Protein AF-A0A922W1B9-F1 (afdb_monomer_lite)

Foldseek 3Di:
DVVVVLVVCQVPLLPPDDFAWAWDDDDPPDDDTAGEGEDPDDPCCVRCVPPPRYHYDYDDDPVVSVVRLLGGQETETCDPVCLQPSVLSQHAYEHQAQDDPCVVSVVLRSYHDQHSRSVSVVVVVVVCNVPRGPPPSDRPNDDPCVVVVVVVVVVVVVVVVD

Sequence (162 aa):
MVLEALLDRRALLAQTVDGIVDVAPVETDGRRQDVVVIKRKGQVHELLGGSSRVHLIEPVDYESFVYLMDRCQVILTDSGGVQEEAPSLGKTVLVMRDVTERPEAVEAGVSYLVGTNPNRIVSGVLDALIRPPRSGADNPYGDGQASRRIVQGLLDAADHLR

pLDDT: mean 73.84, std 20.53, range [25.59, 98.0]

Radius of gyration: 18.41 Å; chains: 1; bounding box: 51×30×61 Å

Structure (mmCIF, N/CA/C/O backbone):
data_AF-A0A922W1B9-F1
#
_entry.id   AF-A0A922W1B9-F1
#
loop_
_atom_site.group_PDB
_atom_site.id
_atom_site.type_symbol
_atom_site.label_atom_id
_atom_site.label_alt_id
_atom_site.label_comp_id
_atom_site.label_asym_id
_atom_site.label_entity_id
_atom_site.label_seq_id
_atom_site.pdbx_PDB_ins_code
_atom_site.Cartn_x
_atom_site.Cartn_y
_atom_site.Cartn_z
_atom_site.occupancy
_atom_site.B_iso_or_equiv
_atom_site.auth_seq_id
_atom_site.auth_comp_id
_atom_site.auth_asym_id
_atom_site.auth_atom_id
_atom_site.pdbx_PDB_model_num
ATOM 1 N N . MET A 1 1 ? -20.010 1.073 19.403 1.00 33.47 1 MET A N 1
ATOM 2 C CA . MET A 1 1 ? -19.614 -0.348 19.537 1.00 33.47 1 MET A CA 1
ATOM 3 C C . MET A 1 1 ? -18.382 -0.765 18.725 1.00 33.47 1 MET A C 1
ATOM 5 O O . MET A 1 1 ? -17.423 -1.175 19.352 1.00 33.47 1 MET A O 1
ATOM 9 N N . VAL A 1 2 ? -18.332 -0.668 17.384 1.00 32.53 2 VAL A N 1
ATOM 10 C CA . VAL A 1 2 ? -17.106 -1.034 16.609 1.00 32.53 2 VAL A CA 1
ATOM 11 C C . VAL A 1 2 ? -16.009 0.021 16.742 1.00 32.53 2 VAL A C 1
ATOM 13 O O . VAL A 1 2 ? -14.844 -0.306 16.933 1.00 32.53 2 VAL A O 1
ATOM 16 N N . LEU A 1 3 ? -16.419 1.291 16.698 1.00 29.77 3 LEU A N 1
ATOM 17 C CA . LEU A 1 3 ? -15.530 2.434 16.858 1.00 29.77 3 LEU A CA 1
ATOM 18 C C . LEU A 1 3 ? -14.886 2.423 18.253 1.00 29.77 3 LEU A C 1
ATOM 20 O O . LEU A 1 3 ? -13.676 2.494 18.350 1.00 29.77 3 LEU A O 1
ATOM 24 N N . GLU A 1 4 ? -15.655 2.209 19.323 1.00 30.52 4 GLU A N 1
ATOM 25 C CA . GLU A 1 4 ? -15.138 2.179 20.706 1.00 30.52 4 GLU A CA 1
ATOM 26 C C . GLU A 1 4 ? -14.075 1.107 20.957 1.00 30.52 4 GLU A C 1
ATOM 28 O O . GLU A 1 4 ? -13.079 1.401 21.606 1.00 30.52 4 GLU A O 1
ATOM 33 N N . ALA A 1 5 ? -14.204 -0.083 20.363 1.00 34.81 5 ALA A N 1
ATOM 34 C CA . ALA A 1 5 ? -13.187 -1.131 20.483 1.00 34.81 5 ALA A CA 1
ATOM 35 C C . ALA A 1 5 ? -11.863 -0.784 19.764 1.00 34.81 5 ALA A C 1
ATOM 37 O O . ALA A 1 5 ? -10.796 -1.244 20.171 1.00 34.81 5 ALA A O 1
ATOM 38 N N . LEU A 1 6 ? -11.920 0.036 18.706 1.00 31.86 6 LEU A N 1
ATOM 39 C CA . LEU A 1 6 ? -10.742 0.600 18.030 1.00 31.86 6 LEU A CA 1
ATOM 40 C C . LEU A 1 6 ? -10.177 1.811 18.790 1.00 31.86 6 LEU A C 1
ATOM 42 O O . LEU A 1 6 ? -8.966 2.033 18.791 1.00 31.86 6 LEU A O 1
ATOM 46 N N . LEU A 1 7 ? -11.043 2.573 19.466 1.00 35.62 7 LEU A N 1
ATOM 47 C CA . LEU A 1 7 ? -10.664 3.713 20.300 1.00 35.62 7 LEU A CA 1
ATOM 48 C C . LEU A 1 7 ? -9.914 3.260 21.569 1.00 35.62 7 LEU A C 1
ATOM 50 O O . LEU A 1 7 ? -8.960 3.925 21.963 1.00 35.62 7 LEU A O 1
ATOM 54 N N . ASP A 1 8 ? -10.270 2.114 22.156 1.00 40.81 8 ASP A N 1
ATOM 55 C CA . ASP A 1 8 ? -9.647 1.585 23.386 1.00 40.81 8 ASP A CA 1
ATOM 56 C C . ASP A 1 8 ? -8.200 1.087 23.184 1.00 40.81 8 ASP A C 1
ATOM 58 O O . ASP A 1 8 ? -7.394 1.056 24.110 1.00 40.81 8 ASP A O 1
ATOM 62 N N . ARG A 1 9 ? -7.820 0.751 21.944 1.00 41.91 9 ARG A N 1
ATOM 63 C CA . ARG A 1 9 ? -6.465 0.291 21.568 1.00 41.91 9 ARG A CA 1
ATOM 64 C C . ARG A 1 9 ? -5.632 1.373 20.854 1.00 41.91 9 ARG A C 1
ATOM 66 O O . ARG A 1 9 ? -4.587 1.080 20.269 1.00 41.91 9 ARG A O 1
ATOM 73 N N . ARG A 1 10 ? -6.070 2.641 20.941 1.00 38.19 10 ARG A N 1
ATOM 74 C CA . ARG A 1 10 ? -5.515 3.842 20.272 1.00 38.19 10 ARG A CA 1
ATOM 75 C C . ARG A 1 10 ? -4.014 4.062 20.443 1.00 38.19 10 ARG A C 1
ATOM 77 O O . ARG A 1 10 ? -3.359 4.462 19.490 1.00 38.19 10 ARG A O 1
ATOM 84 N N . ALA A 1 11 ? -3.468 3.835 21.635 1.00 35.81 11 ALA A N 1
ATOM 85 C CA . ALA A 1 11 ? -2.051 4.095 21.912 1.00 35.81 11 ALA A CA 1
ATOM 86 C C . ALA A 1 11 ? -1.109 3.059 21.272 1.00 35.81 11 ALA A C 1
ATOM 88 O O . ALA A 1 11 ? 0.096 3.272 21.191 1.00 35.81 11 ALA A O 1
ATOM 89 N N . LEU A 1 12 ? -1.668 1.939 20.819 1.00 40.56 12 LEU A N 1
ATOM 90 C CA . LEU A 1 12 ? -0.944 0.697 20.602 1.00 40.56 12 LEU A CA 1
ATOM 91 C C . LEU A 1 12 ? -0.762 0.396 19.111 1.00 40.56 12 LEU A C 1
ATOM 93 O O . LEU A 1 12 ? 0.336 0.048 18.691 1.00 40.56 12 LEU A O 1
ATOM 97 N N . LEU A 1 13 ? -1.791 0.678 18.298 1.00 38.28 13 LEU A N 1
ATOM 98 C CA . LEU A 1 13 ? -1.714 0.690 16.826 1.00 38.28 13 LEU A CA 1
ATOM 99 C C . LEU A 1 13 ? -0.610 1.623 16.300 1.00 38.28 13 LEU A C 1
ATOM 101 O O . LEU A 1 13 ? 0.019 1.317 15.293 1.00 38.28 13 LEU A O 1
ATOM 105 N N . ALA A 1 14 ? -0.333 2.721 17.010 1.00 37.94 14 ALA A N 1
ATOM 106 C CA . ALA A 1 14 ? 0.734 3.662 16.671 1.00 37.94 14 ALA A CA 1
ATOM 107 C C . ALA A 1 14 ? 2.152 3.118 16.946 1.00 37.94 14 ALA A C 1
ATOM 109 O O . ALA A 1 14 ? 3.115 3.636 16.391 1.00 37.94 14 ALA A O 1
ATOM 110 N N . GLN A 1 15 ? 2.296 2.093 17.797 1.00 34.75 15 GLN A N 1
ATOM 111 C CA . GLN A 1 15 ? 3.597 1.560 18.229 1.00 34.75 15 GLN A CA 1
ATOM 112 C C . GLN A 1 15 ? 4.002 0.265 17.513 1.00 34.75 15 GLN A C 1
ATOM 114 O O . GLN A 1 15 ? 5.161 -0.125 17.590 1.00 34.75 15 GLN A O 1
ATOM 119 N N . THR A 1 16 ? 3.080 -0.419 16.822 1.00 39.38 16 THR A N 1
ATOM 120 C CA . THR A 1 16 ? 3.342 -1.757 16.250 1.00 39.38 16 THR A CA 1
ATOM 121 C C . THR A 1 16 ? 3.598 -1.773 14.735 1.00 39.38 16 THR A C 1
ATOM 123 O O . THR A 1 16 ? 3.512 -2.834 14.110 1.00 39.38 16 THR A O 1
ATOM 126 N N . VAL A 1 17 ? 3.901 -0.618 14.135 1.00 39.12 17 VAL A N 1
ATOM 127 C CA . VAL A 1 17 ? 4.002 -0.432 12.677 1.00 39.12 17 VAL A CA 1
ATOM 128 C C . VAL A 1 17 ? 5.276 -1.069 12.122 1.00 39.12 17 VAL A C 1
ATOM 130 O O . VAL A 1 17 ? 6.376 -0.574 12.335 1.00 39.12 17 VAL A O 1
ATOM 133 N N . ASP A 1 18 ? 5.069 -2.198 11.447 1.00 34.16 18 ASP A N 1
ATOM 134 C CA . ASP A 1 18 ? 5.961 -2.777 10.43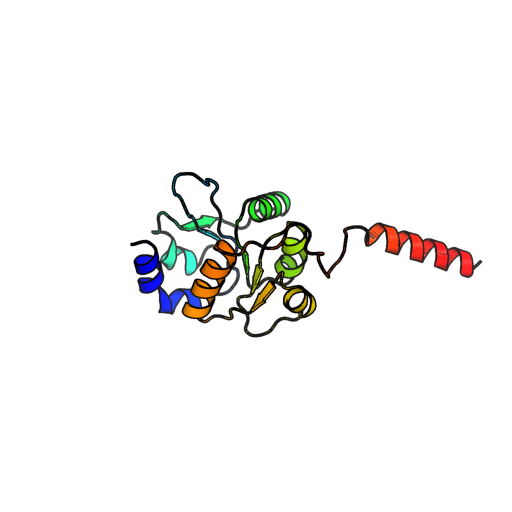6 1.00 34.16 18 ASP A CA 1
ATOM 135 C C . ASP A 1 18 ? 5.081 -3.766 9.647 1.00 34.16 18 ASP A C 1
ATOM 137 O O . ASP A 1 18 ? 4.856 -4.892 10.096 1.00 34.16 18 ASP A O 1
ATOM 141 N N . GLY A 1 19 ? 4.389 -3.299 8.609 1.00 37.72 19 GLY A N 1
ATOM 142 C CA . GLY A 1 19 ? 3.402 -4.087 7.862 1.00 37.72 19 GLY A CA 1
ATOM 143 C C . GLY A 1 19 ? 2.030 -4.192 8.538 1.00 37.72 19 GLY A C 1
ATOM 144 O O . GLY A 1 19 ? 1.747 -5.129 9.287 1.00 37.72 19 GLY A O 1
ATOM 145 N N . ILE A 1 20 ? 1.138 -3.245 8.242 1.00 40.38 20 ILE A N 1
ATOM 146 C CA . ILE A 1 20 ? -0.302 -3.541 8.219 1.00 40.38 20 ILE A CA 1
ATOM 147 C C . ILE A 1 20 ? -0.636 -3.816 6.760 1.00 40.38 20 ILE A C 1
ATOM 149 O O . ILE A 1 20 ? -0.215 -3.068 5.879 1.00 40.38 20 ILE A O 1
ATOM 153 N N . VAL A 1 21 ? -1.350 -4.912 6.521 1.00 40.66 21 VAL A N 1
ATOM 154 C CA . VAL A 1 21 ? -1.952 -5.208 5.227 1.00 40.66 21 VAL A CA 1
ATOM 155 C C . VAL A 1 21 ? -3.395 -5.643 5.453 1.00 40.66 21 VAL A C 1
ATOM 157 O O . VAL A 1 21 ? -3.626 -6.704 6.024 1.00 40.66 21 VAL A O 1
ATOM 160 N N . ASP A 1 22 ? -4.278 -4.808 4.908 1.00 43.62 22 ASP A N 1
ATOM 161 C CA . ASP A 1 22 ? -5.604 -5.075 4.337 1.00 43.62 22 ASP A CA 1
ATOM 162 C C . ASP A 1 22 ? -6.891 -4.975 5.182 1.00 43.62 22 ASP A C 1
ATOM 164 O O . ASP A 1 22 ? -7.034 -5.539 6.257 1.00 43.62 22 ASP A O 1
ATOM 168 N N . VAL A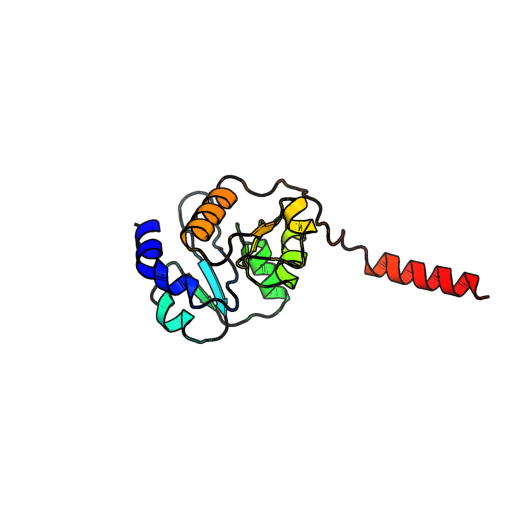 1 23 ? -7.915 -4.295 4.661 1.00 35.28 23 VAL A N 1
ATOM 169 C CA . VAL A 1 23 ? -9.270 -4.288 5.246 1.00 35.28 23 VAL A CA 1
ATOM 170 C C . VAL A 1 23 ? -10.207 -5.027 4.290 1.00 35.28 23 VAL A C 1
ATOM 172 O O . VAL A 1 23 ? -10.703 -4.448 3.321 1.00 35.28 23 VAL A O 1
ATOM 175 N N . ALA A 1 24 ? -10.460 -6.312 4.557 1.00 25.59 24 ALA A N 1
ATOM 176 C CA . ALA A 1 24 ? -11.449 -7.116 3.835 1.00 25.59 24 ALA A CA 1
ATOM 177 C C . ALA A 1 24 ? -12.364 -7.865 4.814 1.00 25.59 24 ALA A C 1
ATOM 179 O O . ALA A 1 24 ? -11.881 -8.552 5.721 1.00 25.59 24 ALA A O 1
ATOM 180 N N . PRO A 1 25 ? -13.694 -7.737 4.624 1.00 31.44 25 PRO A N 1
ATOM 181 C CA . PRO A 1 25 ? -14.454 -8.832 4.052 1.00 31.44 25 PRO A CA 1
ATOM 182 C C . PRO A 1 25 ? -15.567 -8.319 3.122 1.00 31.44 25 PRO A C 1
ATOM 184 O O . PRO A 1 25 ? -16.093 -7.209 3.238 1.00 31.44 25 PRO A O 1
ATOM 187 N N . VAL A 1 26 ? -15.953 -9.196 2.205 1.00 38.66 26 VAL A N 1
ATOM 188 C CA . VAL A 1 26 ? -17.126 -9.058 1.344 1.00 38.66 26 VAL A CA 1
ATOM 189 C C . VAL A 1 26 ? -18.403 -9.226 2.181 1.00 38.66 26 VAL A C 1
ATOM 191 O O . VAL A 1 26 ? -18.564 -10.253 2.828 1.00 38.66 26 VAL A O 1
ATOM 194 N N . GLU A 1 27 ? -19.284 -8.219 2.177 1.00 28.47 27 GLU A N 1
ATOM 195 C CA . GLU A 1 27 ? -20.686 -8.302 1.708 1.00 28.47 27 GLU A CA 1
ATOM 196 C C . GLU A 1 27 ? -21.403 -6.947 1.891 1.00 28.47 27 GLU A C 1
ATOM 198 O O . GLU A 1 27 ? -21.696 -6.497 3.007 1.00 28.47 27 GLU A O 1
ATOM 203 N N . THR A 1 28 ? -21.734 -6.293 0.773 1.00 32.81 28 THR A N 1
ATOM 204 C CA . THR A 1 28 ? -22.639 -5.137 0.736 1.00 32.81 28 THR A CA 1
ATOM 205 C C . THR A 1 28 ? -24.085 -5.614 0.627 1.00 32.81 28 THR A C 1
ATOM 207 O O . THR A 1 28 ? -24.619 -5.671 -0.473 1.00 32.81 28 THR A O 1
ATOM 210 N N . ASP A 1 29 ? -24.679 -5.978 1.765 1.00 33.38 29 ASP A N 1
ATOM 211 C CA . ASP A 1 29 ? -26.125 -5.818 2.040 1.00 33.38 29 ASP A CA 1
ATOM 212 C C . ASP A 1 29 ? -26.531 -6.121 3.504 1.00 33.38 29 ASP A C 1
ATOM 214 O O . ASP A 1 29 ? -27.712 -6.265 3.812 1.00 33.38 29 ASP A O 1
ATOM 218 N N . GLY A 1 30 ? -25.590 -6.239 4.461 1.00 37.12 30 GLY A N 1
ATOM 219 C CA . GLY A 1 30 ? -26.017 -6.717 5.789 1.00 37.12 30 GLY A CA 1
ATOM 220 C C . GLY A 1 30 ? -25.014 -6.875 6.928 1.00 37.12 30 GLY A C 1
ATOM 221 O O . GLY A 1 30 ? -25.402 -7.414 7.958 1.00 37.12 30 GLY A O 1
ATOM 222 N N . ARG A 1 31 ? -23.796 -6.324 6.814 1.00 49.56 31 ARG A N 1
ATOM 223 C CA . ARG A 1 31 ? -22.761 -6.173 7.871 1.00 49.56 31 ARG A CA 1
ATOM 224 C C . ARG A 1 31 ? -21.896 -7.405 8.203 1.00 49.56 31 ARG A C 1
ATOM 226 O O . ARG A 1 31 ? -22.169 -8.133 9.156 1.00 49.56 31 ARG A O 1
ATOM 233 N N . ARG A 1 32 ? -20.672 -7.393 7.662 1.00 50.16 32 ARG A N 1
ATOM 234 C CA . ARG A 1 32 ? -19.433 -7.562 8.449 1.00 50.16 32 ARG A CA 1
ATOM 235 C C . ARG A 1 32 ? -18.328 -6.688 7.842 1.00 50.16 32 ARG A C 1
ATOM 237 O O . ARG A 1 32 ? -18.213 -6.605 6.632 1.00 50.16 32 ARG A O 1
ATOM 244 N N . GLN A 1 33 ? -17.581 -5.980 8.688 1.00 55.31 33 GLN A N 1
ATOM 245 C CA . GLN A 1 33 ? -16.358 -5.250 8.336 1.00 55.31 33 GLN A CA 1
ATOM 246 C C . GLN A 1 33 ? -15.273 -5.821 9.241 1.00 55.31 33 GLN A C 1
ATOM 248 O O . GLN A 1 33 ? -15.224 -5.528 10.439 1.00 55.31 33 GLN A O 1
ATOM 253 N N . ASP A 1 34 ? -14.500 -6.705 8.653 1.00 61.97 34 ASP A N 1
ATOM 254 C CA . ASP A 1 34 ? -13.315 -7.354 9.175 1.00 61.97 34 ASP A CA 1
ATOM 255 C C . ASP A 1 34 ? -12.044 -6.683 8.612 1.00 61.97 34 ASP A C 1
ATOM 257 O O . ASP A 1 34 ? -12.015 -6.096 7.530 1.00 61.97 34 ASP A O 1
ATOM 261 N N . VAL A 1 35 ? -10.991 -6.730 9.409 1.00 65.31 35 VAL A N 1
ATOM 262 C CA . VAL A 1 35 ? -9.654 -6.246 9.085 1.00 65.31 35 VAL A CA 1
ATOM 263 C C . VAL A 1 35 ? -8.784 -7.480 8.959 1.00 65.31 35 VAL A C 1
ATOM 265 O O . VAL A 1 35 ? -8.778 -8.311 9.864 1.00 65.31 35 VAL A O 1
ATOM 268 N N . VAL A 1 36 ? -8.059 -7.618 7.861 1.00 59.28 36 VAL A N 1
ATOM 269 C CA . VAL A 1 36 ? -7.013 -8.629 7.745 1.00 59.28 36 VAL A CA 1
ATOM 270 C C . VAL A 1 36 ? -5.709 -7.961 8.164 1.00 59.28 36 VAL A C 1
ATOM 272 O O . VAL A 1 36 ? -5.523 -6.760 8.038 1.00 59.28 36 VAL A O 1
ATOM 275 N N . VAL A 1 37 ? -4.820 -8.698 8.803 1.00 68.81 37 VAL A N 1
ATOM 276 C CA . VAL A 1 37 ? -3.493 -8.181 9.111 1.00 68.81 37 VAL A CA 1
ATOM 277 C C . VAL A 1 37 ? -2.509 -9.266 8.745 1.00 68.81 37 VAL A C 1
ATOM 279 O O . VAL A 1 37 ? -2.435 -10.300 9.409 1.00 68.81 37 VAL A O 1
ATOM 282 N N . ILE A 1 38 ? -1.768 -9.018 7.668 1.00 63.56 38 ILE A N 1
ATOM 283 C CA . ILE A 1 38 ? -0.705 -9.904 7.202 1.00 63.56 38 ILE A CA 1
ATOM 284 C C . ILE A 1 38 ? 0.595 -9.460 7.850 1.00 63.56 38 ILE A C 1
ATOM 286 O O . ILE A 1 38 ? 1.220 -8.486 7.431 1.00 63.56 38 ILE A O 1
ATOM 290 N N . LYS A 1 39 ? 0.998 -10.167 8.899 1.00 69.75 39 LYS A N 1
ATOM 291 C CA . LYS A 1 39 ? 2.259 -9.902 9.587 1.00 69.75 39 LYS A CA 1
ATOM 292 C C . LYS A 1 39 ? 2.774 -11.190 10.200 1.00 69.75 39 LYS A C 1
ATOM 294 O O . LYS A 1 39 ? 2.001 -12.043 10.622 1.00 69.75 39 LYS A O 1
ATOM 299 N N . ARG A 1 40 ? 4.098 -11.320 10.290 1.00 64.44 40 ARG A N 1
ATOM 300 C CA . ARG A 1 40 ? 4.698 -12.399 11.084 1.00 64.44 40 ARG A CA 1
ATOM 301 C C . ARG A 1 40 ? 4.250 -12.277 12.541 1.00 64.44 40 ARG A C 1
ATOM 303 O O . ARG A 1 40 ? 4.084 -11.166 13.054 1.00 64.44 40 ARG A O 1
ATOM 310 N N . LYS A 1 41 ? 4.122 -13.417 13.221 1.00 64.88 41 LYS A N 1
ATOM 311 C CA . LYS A 1 41 ? 3.844 -13.460 14.663 1.00 64.88 41 LYS A CA 1
ATOM 312 C C . LYS A 1 41 ? 4.756 -12.525 15.458 1.00 64.88 41 LYS A C 1
ATOM 314 O O . LYS A 1 41 ? 5.968 -12.494 15.261 1.00 64.88 41 LYS A O 1
ATOM 319 N N . GLY A 1 42 ? 4.150 -11.782 16.379 1.00 70.38 42 GLY A N 1
ATOM 320 C CA . GLY A 1 42 ? 4.816 -10.785 17.211 1.00 70.38 42 GLY A CA 1
ATOM 321 C C . GLY A 1 42 ? 3.808 -10.021 18.063 1.00 70.38 42 GLY A C 1
ATOM 322 O O . GLY A 1 42 ? 2.673 -10.472 18.221 1.00 70.38 42 GLY A O 1
ATOM 323 N N . GLN A 1 43 ? 4.191 -8.841 18.559 1.00 69.88 43 GLN A N 1
ATOM 324 C CA . GLN A 1 43 ? 3.348 -8.021 19.443 1.00 69.88 43 GLN A CA 1
ATOM 325 C C . GLN A 1 43 ? 1.931 -7.800 18.897 1.00 69.88 43 GLN A C 1
ATOM 327 O O . GLN A 1 43 ? 0.974 -7.861 19.656 1.00 69.88 43 GLN A O 1
ATOM 332 N N . VAL A 1 44 ? 1.748 -7.644 17.580 1.00 69.44 44 VAL A N 1
ATOM 333 C CA . VAL A 1 44 ? 0.406 -7.472 16.989 1.00 69.44 44 VAL A CA 1
ATOM 334 C C . VAL A 1 44 ? -0.548 -8.620 17.361 1.00 69.44 44 VAL A C 1
ATOM 336 O O . VAL A 1 44 ? -1.727 -8.368 17.607 1.00 69.44 44 VAL A O 1
ATOM 339 N N . HIS A 1 45 ? -0.059 -9.860 17.475 1.00 69.88 45 HIS A N 1
ATOM 340 C CA . HIS A 1 45 ? -0.892 -11.001 17.866 1.00 69.88 45 HIS A CA 1
ATOM 341 C C . HIS A 1 45 ? -1.373 -10.937 19.310 1.00 69.88 45 HIS A C 1
ATOM 343 O O . HIS A 1 45 ? -2.541 -11.223 19.568 1.00 69.88 45 HIS A O 1
ATOM 349 N N . GLU A 1 46 ? -0.511 -10.529 20.236 1.00 73.94 46 GLU A N 1
ATOM 350 C CA . GLU A 1 46 ? -0.884 -10.356 21.644 1.00 73.94 46 GLU A CA 1
ATOM 351 C C . GLU A 1 46 ? -1.947 -9.264 21.797 1.00 73.94 46 GLU A C 1
ATOM 353 O O . GLU A 1 46 ? -2.856 -9.358 22.622 1.00 73.94 46 GLU A O 1
ATOM 358 N N . LEU A 1 47 ? -1.862 -8.242 20.949 1.00 70.00 47 LEU A N 1
ATOM 359 C CA . LEU A 1 47 ? -2.693 -7.053 21.040 1.00 70.00 47 LEU A CA 1
ATOM 360 C C . LEU A 1 47 ? -4.038 -7.195 20.329 1.00 70.00 47 LEU A C 1
ATOM 362 O O . LEU A 1 47 ? -5.055 -6.714 20.836 1.00 70.00 47 LEU A O 1
ATOM 366 N N . LEU A 1 48 ? -4.057 -7.839 19.161 1.00 72.81 48 LEU A N 1
ATOM 367 C CA . LEU A 1 48 ? -5.230 -7.909 18.287 1.00 72.81 48 LEU A CA 1
ATOM 368 C C . LEU A 1 48 ? -5.841 -9.312 18.181 1.00 72.81 48 LEU A C 1
ATOM 370 O O . LEU A 1 48 ? -6.982 -9.420 17.737 1.00 72.81 48 LEU A O 1
ATOM 374 N N . GLY A 1 49 ? -5.160 -10.366 18.645 1.00 71.31 49 GLY A N 1
ATOM 375 C CA . GLY A 1 49 ? -5.590 -11.762 18.472 1.00 71.31 49 GLY A CA 1
ATOM 376 C C . GLY A 1 49 ? -6.921 -12.139 19.124 1.00 71.31 49 GLY A C 1
ATOM 377 O O . GLY A 1 49 ? -7.536 -13.119 18.724 1.00 71.31 49 GLY A O 1
ATOM 378 N N . GLY A 1 50 ? -7.406 -11.351 20.087 1.00 74.56 50 GLY A N 1
ATOM 379 C CA . GLY A 1 50 ? -8.732 -11.539 20.690 1.00 74.56 50 GLY A CA 1
ATOM 380 C C . GLY A 1 50 ? -9.882 -10.831 19.960 1.00 74.56 50 GLY A C 1
ATOM 381 O O . GLY A 1 50 ? -11.021 -10.896 20.415 1.00 74.56 50 GLY A O 1
ATOM 382 N N . SER A 1 51 ? -9.613 -10.088 18.882 1.00 78.12 51 SER A N 1
ATOM 383 C CA . SER A 1 51 ? -10.646 -9.330 18.170 1.00 78.12 51 SER A CA 1
ATOM 384 C C . SER A 1 51 ? -11.365 -10.199 17.140 1.00 78.12 51 SER A C 1
ATOM 386 O O . SER A 1 51 ? -10.766 -10.650 16.174 1.00 78.12 51 SER A O 1
ATOM 388 N N . SER A 1 52 ? -12.686 -10.346 17.267 1.00 77.81 52 SER A N 1
ATOM 389 C CA . SER A 1 52 ? -13.514 -11.108 16.312 1.00 77.81 52 SER A CA 1
ATOM 390 C C . SER A 1 52 ? -13.631 -10.482 14.915 1.00 77.81 52 SER A C 1
ATOM 392 O O . SER A 1 52 ? -14.223 -11.091 14.019 1.00 77.81 52 SER A O 1
ATOM 394 N N . ARG A 1 53 ? -13.106 -9.261 14.760 1.00 73.00 53 ARG A N 1
ATOM 395 C CA . ARG A 1 53 ? -13.086 -8.459 13.531 1.00 73.00 53 ARG A CA 1
ATOM 396 C C . ARG A 1 53 ? -11.678 -8.275 12.971 1.00 73.00 53 ARG A C 1
ATOM 398 O O . ARG A 1 53 ? -11.528 -7.523 12.020 1.00 73.00 53 ARG A O 1
ATOM 405 N N . VAL A 1 54 ? -10.650 -8.870 13.583 1.00 75.62 54 VAL A N 1
ATOM 406 C CA . VAL A 1 54 ? -9.275 -8.806 13.073 1.00 75.62 54 VAL A CA 1
ATOM 407 C C . VAL A 1 54 ? -8.793 -10.222 12.797 1.00 75.62 54 VAL A C 1
ATOM 409 O O . VAL A 1 54 ? -8.716 -11.044 13.705 1.00 75.62 54 VAL A O 1
ATOM 412 N N . HIS A 1 55 ? -8.446 -10.488 11.545 1.00 80.19 55 HIS A N 1
ATOM 413 C CA . HIS A 1 55 ? -7.886 -11.751 11.089 1.00 80.19 55 HIS A CA 1
ATOM 414 C C . HIS A 1 55 ? -6.385 -11.586 10.929 1.00 80.19 55 HIS A C 1
ATOM 416 O O . HIS A 1 55 ? -5.907 -11.030 9.944 1.00 80.19 55 HIS A O 1
ATOM 422 N N . LEU A 1 56 ? -5.639 -12.051 11.922 1.00 78.75 56 LEU A N 1
ATOM 423 C CA . LEU A 1 56 ? -4.186 -12.094 11.841 1.00 78.75 56 LEU A CA 1
ATOM 424 C C . LEU A 1 56 ? -3.772 -13.350 11.091 1.00 78.75 56 LEU A C 1
ATOM 426 O O . LEU A 1 56 ? -4.010 -14.461 11.574 1.00 78.75 56 LEU A O 1
ATOM 430 N N . ILE A 1 57 ? -3.161 -13.167 9.927 1.00 81.25 57 ILE A N 1
ATOM 431 C CA . ILE A 1 57 ? -2.692 -14.266 9.089 1.00 81.25 57 ILE A CA 1
ATOM 432 C C . ILE A 1 57 ? -1.182 -14.181 8.898 1.00 81.25 57 ILE A C 1
ATOM 434 O O . ILE A 1 57 ? -0.592 -13.098 8.898 1.00 81.25 57 ILE A O 1
ATOM 438 N N . GLU A 1 58 ? -0.561 -15.346 8.734 1.00 82.56 58 GLU A N 1
ATOM 439 C CA . GLU A 1 58 ? 0.845 -15.417 8.345 1.00 82.56 58 GLU A CA 1
ATOM 440 C C . GLU A 1 58 ? 1.032 -14.831 6.934 1.00 82.56 58 GLU A C 1
ATOM 442 O O . GLU A 1 58 ? 0.083 -14.820 6.143 1.00 82.56 58 GLU A O 1
ATOM 447 N N . PRO A 1 59 ? 2.247 -14.364 6.591 1.00 81.94 59 PRO A N 1
ATOM 448 C CA . PRO A 1 59 ? 2.573 -13.970 5.227 1.00 81.94 59 PRO A CA 1
ATOM 449 C C . PRO A 1 59 ? 2.180 -15.046 4.211 1.00 81.94 59 PRO A C 1
ATOM 451 O O . PRO A 1 59 ? 2.499 -16.223 4.386 1.00 81.94 59 PRO A O 1
ATOM 454 N N . VAL A 1 60 ? 1.497 -14.618 3.154 1.00 82.12 60 VAL A N 1
ATOM 455 C CA . VAL A 1 60 ? 1.028 -15.475 2.062 1.00 82.12 60 VAL A CA 1
ATOM 456 C C . VAL A 1 60 ? 1.936 -15.338 0.838 1.00 82.12 60 VAL A C 1
ATOM 458 O O . VAL A 1 60 ? 2.754 -14.419 0.761 1.00 82.12 60 VAL A O 1
ATOM 461 N N . ASP A 1 61 ? 1.812 -16.260 -0.116 1.00 83.88 61 ASP A N 1
ATOM 462 C CA . ASP A 1 61 ? 2.445 -16.113 -1.427 1.00 83.88 61 ASP A CA 1
ATOM 463 C C . ASP A 1 61 ? 1.870 -14.922 -2.216 1.00 83.88 61 ASP A C 1
ATOM 465 O O . ASP A 1 61 ? 0.832 -14.354 -1.872 1.00 83.88 61 ASP A O 1
ATOM 469 N N . TYR A 1 62 ? 2.573 -14.527 -3.278 1.00 82.69 62 TYR A N 1
ATOM 470 C CA . TYR A 1 62 ? 2.232 -13.339 -4.059 1.00 82.69 62 TYR A CA 1
ATOM 471 C C . TYR A 1 62 ? 0.843 -13.422 -4.707 1.00 82.69 62 TYR A C 1
ATOM 473 O O . TYR A 1 62 ? 0.100 -12.446 -4.680 1.00 82.69 62 TYR A O 1
ATOM 481 N N . GLU A 1 63 ? 0.458 -14.580 -5.247 1.00 82.62 63 GLU A N 1
ATOM 482 C CA . GLU A 1 63 ? -0.849 -14.752 -5.896 1.00 82.62 63 GLU A CA 1
ATOM 483 C C . GLU A 1 63 ? -1.987 -14.582 -4.886 1.00 82.62 63 GLU A C 1
ATOM 485 O O . GLU A 1 63 ? -2.942 -13.838 -5.122 1.00 82.62 63 GLU A O 1
ATOM 490 N N . SER A 1 64 ? -1.843 -15.208 -3.718 1.00 83.12 64 SER A N 1
ATOM 491 C CA . SER A 1 64 ? -2.770 -15.064 -2.599 1.00 83.12 64 SER A CA 1
ATOM 492 C C . SER A 1 64 ? -2.818 -13.625 -2.085 1.00 83.12 64 SER A C 1
ATOM 494 O O . SER A 1 64 ? -3.889 -13.122 -1.748 1.00 83.12 64 SER A O 1
ATOM 496 N N . PHE A 1 65 ? -1.677 -12.936 -2.050 1.00 83.56 65 PHE A N 1
ATOM 497 C CA . PHE A 1 65 ? -1.594 -11.534 -1.651 1.00 83.56 65 PHE A CA 1
ATOM 498 C C . PHE A 1 65 ? -2.351 -10.613 -2.617 1.00 83.56 65 PHE A C 1
ATOM 500 O O . PHE A 1 65 ? -3.170 -9.805 -2.181 1.00 83.56 65 PHE A O 1
ATOM 507 N N . VAL A 1 66 ? -2.144 -10.776 -3.927 1.00 81.31 66 VAL A N 1
ATOM 508 C CA . VAL A 1 66 ? -2.873 -10.033 -4.970 1.00 81.31 66 VAL A CA 1
ATOM 509 C C . VAL A 1 66 ? -4.372 -10.318 -4.901 1.00 81.31 66 VAL A C 1
ATOM 511 O O . VAL A 1 66 ? -5.174 -9.391 -4.999 1.00 81.31 66 VAL A O 1
ATOM 514 N N . TYR A 1 67 ? -4.762 -11.574 -4.666 1.00 81.81 67 TYR A N 1
ATOM 515 C CA . TYR A 1 67 ? -6.164 -11.942 -4.475 1.00 81.81 67 TYR A CA 1
ATOM 516 C C . TYR A 1 67 ? -6.803 -11.213 -3.283 1.00 81.81 67 TYR A C 1
ATOM 518 O O . TYR A 1 67 ? -7.937 -10.748 -3.385 1.00 81.81 67 TYR A O 1
ATOM 526 N N . LEU A 1 68 ? -6.091 -11.085 -2.159 1.00 82.56 68 LEU A N 1
ATOM 527 C CA . LEU A 1 68 ? -6.580 -10.328 -1.003 1.00 82.56 68 LEU A CA 1
ATOM 528 C C . LEU A 1 68 ? -6.739 -8.840 -1.342 1.00 82.56 68 LEU A C 1
ATOM 530 O O . LEU A 1 68 ? -7.833 -8.299 -1.156 1.00 82.56 68 LEU A O 1
ATOM 534 N N . MET A 1 69 ? -5.716 -8.234 -1.960 1.00 82.88 69 MET A N 1
ATOM 535 C CA . MET A 1 69 ? -5.768 -6.837 -2.401 1.00 82.88 69 MET A CA 1
ATOM 536 C C . MET A 1 69 ? -6.958 -6.574 -3.331 1.00 82.88 69 MET A C 1
ATOM 538 O O . MET A 1 69 ? -7.654 -5.577 -3.164 1.00 82.88 69 MET A O 1
ATOM 542 N N . ASP A 1 70 ? -7.253 -7.465 -4.279 1.00 82.00 70 ASP A N 1
ATOM 543 C CA . ASP A 1 70 ? -8.393 -7.316 -5.193 1.00 82.00 70 ASP A CA 1
ATOM 544 C C . ASP A 1 70 ? -9.755 -7.371 -4.473 1.00 82.00 70 ASP A C 1
ATOM 546 O O . ASP A 1 70 ? -10.727 -6.734 -4.887 1.00 82.00 70 ASP A O 1
ATOM 550 N N . ARG A 1 71 ? -9.846 -8.073 -3.340 1.00 82.69 71 ARG A N 1
ATOM 551 C CA . ARG A 1 71 ? -11.096 -8.220 -2.574 1.00 82.69 71 ARG A CA 1
ATOM 552 C C . ARG A 1 71 ? -11.311 -7.157 -1.507 1.00 82.69 71 ARG A C 1
ATOM 554 O O . ARG A 1 71 ? -12.418 -7.068 -0.970 1.00 82.69 71 ARG A O 1
ATOM 561 N N . CYS A 1 72 ? -10.302 -6.358 -1.198 1.00 78.44 72 CYS A N 1
ATOM 562 C CA . CYS A 1 72 ? -10.426 -5.319 -0.191 1.00 78.44 72 CYS A CA 1
ATOM 563 C C . CYS A 1 72 ? -11.191 -4.087 -0.690 1.00 78.44 72 CYS A C 1
ATOM 565 O O . CYS A 1 72 ? -11.360 -3.860 -1.897 1.00 78.44 72 CYS A O 1
ATOM 567 N N . GLN A 1 73 ? -11.629 -3.265 0.265 1.00 80.69 73 GLN A N 1
ATOM 568 C CA . GLN A 1 73 ? -12.197 -1.943 -0.023 1.00 80.69 73 GLN A CA 1
ATOM 569 C C . GLN A 1 73 ? -11.152 -0.828 0.096 1.00 80.69 73 GLN A C 1
ATOM 571 O O . GLN A 1 73 ? -11.187 0.132 -0.670 1.00 80.69 73 GLN A O 1
ATOM 576 N N . VAL A 1 74 ? -10.250 -0.941 1.074 1.00 85.06 74 VAL A N 1
ATOM 577 C CA . VAL A 1 74 ? -9.226 0.058 1.394 1.00 85.06 74 VAL A CA 1
ATOM 578 C C . VAL A 1 74 ? -7.984 -0.667 1.894 1.00 85.06 74 VAL A C 1
ATOM 580 O O . VAL A 1 74 ? -8.089 -1.554 2.742 1.00 85.06 74 VAL A O 1
ATOM 583 N N . ILE A 1 75 ? -6.814 -0.235 1.431 1.00 87.69 75 ILE A N 1
ATOM 584 C CA . ILE A 1 75 ? -5.523 -0.761 1.876 1.00 87.69 75 ILE A CA 1
ATOM 585 C C . ILE A 1 75 ? -4.882 0.259 2.810 1.00 87.69 75 ILE A C 1
ATOM 587 O O . ILE A 1 75 ? -4.716 1.416 2.441 1.00 87.69 75 ILE A O 1
ATOM 591 N N . LEU A 1 76 ? -4.487 -0.161 4.011 1.00 89.31 76 LEU A N 1
ATOM 592 C CA . LEU A 1 76 ? -3.544 0.585 4.849 1.00 89.31 76 LEU A CA 1
ATOM 593 C C . LEU A 1 76 ? -2.195 -0.105 4.721 1.00 89.31 76 LEU A C 1
ATOM 595 O O . LEU A 1 76 ? -2.146 -1.321 4.884 1.00 89.31 76 LEU A O 1
ATOM 599 N N . THR A 1 77 ? -1.127 0.636 4.433 1.00 87.62 77 THR A N 1
ATOM 600 C CA . THR A 1 77 ? 0.203 0.041 4.250 1.00 87.62 77 THR A CA 1
ATOM 601 C C . THR A 1 77 ? 1.334 1.040 4.485 1.00 87.62 77 THR A C 1
ATOM 603 O O . THR A 1 77 ? 1.174 2.247 4.320 1.00 87.62 77 THR A O 1
ATOM 606 N N . ASP A 1 78 ? 2.499 0.536 4.865 1.00 84.38 78 ASP A N 1
ATOM 607 C CA . ASP A 1 78 ? 3.796 1.219 4.854 1.00 84.38 78 ASP A CA 1
ATOM 608 C C . ASP A 1 78 ? 4.714 0.720 3.716 1.00 84.38 78 ASP A C 1
ATOM 610 O O . ASP A 1 78 ? 5.785 1.290 3.490 1.00 84.38 78 ASP A O 1
ATOM 614 N N . SER A 1 79 ? 4.284 -0.302 2.966 1.00 85.12 79 SER A N 1
ATOM 615 C CA . SER A 1 79 ? 5.037 -0.906 1.866 1.00 85.12 79 SER A CA 1
ATOM 616 C C . SER A 1 79 ? 5.074 -0.003 0.634 1.00 85.12 79 SER A C 1
ATOM 618 O O . SER A 1 79 ? 4.043 0.485 0.168 1.00 85.12 79 SER A O 1
ATOM 620 N N . GLY A 1 80 ? 6.270 0.197 0.074 1.00 84.25 80 GLY A N 1
ATOM 621 C CA . GLY A 1 80 ? 6.457 0.905 -1.197 1.00 84.25 80 GLY A CA 1
ATOM 622 C C . GLY A 1 80 ? 5.884 0.136 -2.391 1.00 84.25 80 GLY A C 1
ATOM 623 O O . GLY A 1 80 ? 5.172 0.717 -3.198 1.00 84.25 80 GLY A O 1
ATOM 624 N N . GLY A 1 81 ? 6.107 -1.182 -2.464 1.00 88.31 81 GLY A N 1
ATOM 625 C CA . GLY A 1 81 ? 5.608 -2.003 -3.578 1.00 88.31 81 GLY A CA 1
ATOM 626 C C . GLY A 1 81 ? 4.080 -2.040 -3.645 1.00 88.31 81 GLY A C 1
ATOM 627 O O . GLY A 1 81 ? 3.496 -1.884 -4.710 1.00 88.31 81 GLY A O 1
ATOM 628 N N . VAL A 1 82 ? 3.410 -2.117 -2.490 1.00 89.69 82 VAL A N 1
ATOM 629 C CA . VAL A 1 82 ? 1.937 -2.078 -2.443 1.00 89.69 82 VAL A CA 1
ATOM 630 C C . VAL A 1 82 ? 1.398 -0.729 -2.924 1.00 89.69 82 VAL A C 1
ATOM 632 O O . VAL A 1 82 ? 0.373 -0.705 -3.598 1.00 89.69 82 VAL A O 1
ATOM 635 N N . GLN A 1 83 ? 2.084 0.385 -2.637 1.00 88.94 83 GLN A N 1
ATOM 636 C CA . GLN A 1 83 ? 1.704 1.702 -3.170 1.00 88.94 83 GLN A CA 1
ATOM 637 C C . GLN A 1 83 ? 1.765 1.754 -4.701 1.00 88.94 83 GLN A C 1
ATOM 639 O O . GLN A 1 83 ? 1.010 2.516 -5.300 1.00 88.94 83 GLN A O 1
ATOM 644 N N . GLU A 1 84 ? 2.639 0.962 -5.325 1.00 90.50 84 GLU A N 1
ATOM 645 C CA . GLU A 1 84 ? 2.755 0.883 -6.782 1.00 90.50 84 GLU A CA 1
ATOM 646 C C . GLU A 1 84 ? 1.729 -0.073 -7.399 1.00 90.50 84 GLU A C 1
ATOM 648 O O . GLU A 1 84 ? 1.184 0.216 -8.459 1.00 90.50 84 GLU A O 1
ATOM 653 N N . GLU A 1 85 ? 1.437 -1.200 -6.748 1.00 89.12 85 GLU A N 1
ATOM 654 C CA . GLU A 1 85 ? 0.597 -2.264 -7.312 1.00 89.12 85 GLU A CA 1
ATOM 655 C C . GLU A 1 85 ? -0.905 -2.051 -7.071 1.00 89.12 85 GLU A C 1
ATOM 657 O O . GLU A 1 85 ? -1.718 -2.240 -7.979 1.00 89.12 85 GLU A O 1
ATOM 662 N N . ALA A 1 86 ? -1.292 -1.632 -5.864 1.00 88.06 86 ALA A N 1
ATOM 663 C CA . ALA A 1 86 ? -2.693 -1.498 -5.468 1.00 88.06 86 ALA A CA 1
ATOM 664 C C . ALA A 1 86 ? -3.521 -0.531 -6.341 1.00 88.06 86 ALA A C 1
ATOM 666 O O . ALA A 1 86 ? -4.681 -0.854 -6.631 1.00 88.06 86 ALA A O 1
ATOM 667 N N . PRO A 1 87 ? -2.979 0.609 -6.824 1.00 88.00 87 PRO A N 1
ATOM 668 C CA . PRO A 1 87 ? -3.710 1.478 -7.742 1.00 88.00 87 PRO A CA 1
ATOM 669 C C . PRO A 1 87 ? -4.126 0.788 -9.048 1.00 88.00 87 PRO A C 1
ATOM 671 O O . PRO A 1 87 ? -5.212 1.070 -9.549 1.00 88.00 87 PRO A O 1
ATOM 674 N N . SER A 1 88 ? -3.342 -0.172 -9.564 1.00 87.75 88 SER A N 1
ATOM 675 C CA . SER A 1 88 ? -3.722 -0.964 -10.753 1.00 87.75 88 SER A CA 1
ATOM 676 C C . SER A 1 88 ? -4.994 -1.787 -10.539 1.00 87.75 88 SER A C 1
ATOM 678 O O . SER A 1 88 ? -5.696 -2.099 -11.497 1.00 87.75 88 SER A O 1
ATOM 680 N N . LEU A 1 89 ? -5.294 -2.141 -9.287 1.00 85.81 89 LEU A N 1
ATOM 681 C CA . LEU A 1 89 ? -6.500 -2.870 -8.887 1.00 85.81 89 LEU A CA 1
ATOM 682 C C . LEU A 1 89 ? -7.652 -1.921 -8.510 1.00 85.81 89 LEU A C 1
ATOM 684 O O . LEU A 1 89 ? -8.671 -2.354 -7.970 1.00 85.81 89 LEU A O 1
ATOM 688 N N . GLY A 1 90 ? -7.491 -0.615 -8.749 1.00 86.00 90 GLY A N 1
ATOM 689 C CA . GLY A 1 90 ? -8.473 0.400 -8.384 1.00 86.00 90 GLY A CA 1
ATOM 690 C C . GLY A 1 90 ? -8.687 0.494 -6.875 1.00 86.00 90 GLY A C 1
ATOM 691 O O . GLY A 1 90 ? -9.818 0.700 -6.436 1.00 86.00 90 GLY A O 1
ATOM 692 N N . LYS A 1 91 ? -7.637 0.289 -6.068 1.00 85.12 91 LYS A N 1
ATOM 693 C CA . LYS A 1 91 ? -7.715 0.355 -4.602 1.00 85.12 91 LYS A CA 1
ATOM 694 C C . LYS A 1 91 ? -7.159 1.671 -4.079 1.00 85.12 91 LYS A C 1
ATOM 696 O O . LYS A 1 91 ? -6.099 2.116 -4.507 1.00 85.12 91 LYS A O 1
ATOM 701 N N . THR A 1 92 ? -7.863 2.261 -3.113 1.00 88.31 92 THR A N 1
ATOM 702 C CA . THR A 1 92 ? -7.351 3.408 -2.356 1.00 88.31 92 THR A CA 1
ATOM 703 C C . THR A 1 92 ? -6.312 2.931 -1.355 1.00 88.31 92 THR A C 1
ATOM 705 O O . THR A 1 92 ? -6.596 2.048 -0.538 1.00 88.31 92 THR A O 1
ATOM 708 N N . VAL A 1 93 ? -5.140 3.565 -1.377 1.00 90.56 93 VAL A N 1
ATOM 709 C CA . VAL A 1 93 ? -4.031 3.254 -0.474 1.00 90.56 93 VAL A CA 1
ATOM 710 C C . VAL A 1 93 ? -3.873 4.351 0.578 1.00 90.56 93 VAL A C 1
ATOM 712 O O . VAL A 1 93 ? -3.666 5.521 0.269 1.00 90.56 93 VAL A O 1
ATOM 715 N N . LEU A 1 94 ? -3.939 3.982 1.851 1.00 92.25 94 LEU A N 1
ATOM 716 C CA . LEU A 1 94 ? -3.631 4.844 2.985 1.00 92.25 94 LEU A CA 1
ATOM 717 C C . LEU A 1 94 ? -2.224 4.521 3.483 1.00 92.25 94 LEU A C 1
ATOM 719 O O . LEU A 1 94 ? -1.968 3.463 4.059 1.00 92.25 94 LEU A O 1
ATOM 723 N N . VAL A 1 95 ? -1.309 5.452 3.254 1.00 91.56 95 VAL A N 1
ATOM 724 C CA . VAL A 1 95 ? 0.113 5.290 3.532 1.00 91.56 95 VAL A CA 1
ATOM 725 C C . VAL A 1 95 ? 0.403 5.677 4.978 1.00 91.56 95 VAL A C 1
ATOM 727 O O . VAL A 1 95 ? 0.259 6.838 5.376 1.00 91.56 95 VAL A O 1
ATOM 730 N N . MET A 1 96 ? 0.845 4.706 5.773 1.00 87.50 96 MET A N 1
ATOM 731 C CA . MET A 1 96 ? 1.143 4.859 7.202 1.00 87.50 96 MET A CA 1
ATOM 732 C C . MET A 1 96 ? 2.557 5.398 7.459 1.00 87.50 96 MET A C 1
ATOM 734 O O . MET A 1 96 ? 3.272 4.946 8.353 1.00 87.50 96 MET A O 1
ATOM 738 N N . ARG A 1 97 ? 2.980 6.366 6.648 1.00 87.00 97 ARG A N 1
ATOM 739 C CA . ARG A 1 97 ? 4.258 7.078 6.759 1.00 87.00 97 ARG A CA 1
ATOM 740 C C . ARG A 1 97 ? 3.979 8.574 6.659 1.00 87.00 97 ARG A C 1
ATOM 742 O O . ARG A 1 97 ? 2.995 8.980 6.046 1.00 87.00 97 ARG A O 1
ATOM 749 N N . ASP A 1 98 ? 4.821 9.393 7.282 1.00 86.38 98 ASP A N 1
ATOM 750 C CA . ASP A 1 98 ? 4.686 10.856 7.188 1.00 86.38 98 ASP A CA 1
ATOM 751 C C . ASP A 1 98 ? 5.182 11.397 5.840 1.00 86.38 98 ASP A C 1
ATOM 753 O O . ASP A 1 98 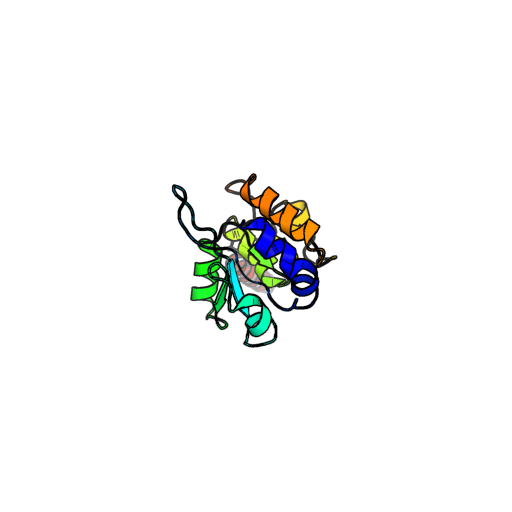? 4.763 12.464 5.399 1.00 86.38 98 ASP A O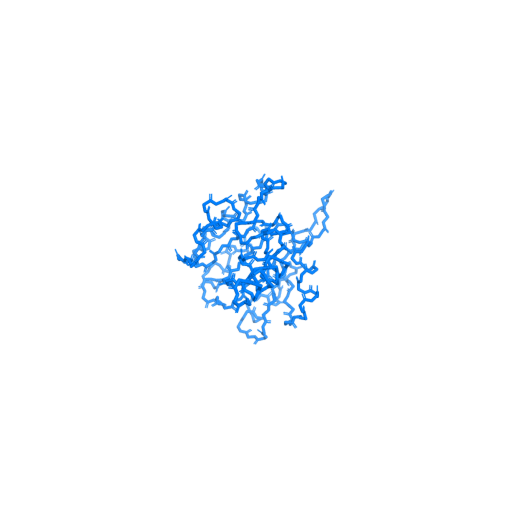 1
ATOM 757 N N . VAL A 1 99 ? 6.053 10.638 5.173 1.00 88.69 99 VAL A N 1
ATOM 758 C CA . VAL A 1 99 ? 6.614 10.935 3.854 1.00 88.69 99 VAL A CA 1
ATOM 759 C C . VAL A 1 99 ? 6.573 9.686 2.980 1.00 88.69 99 VAL A C 1
ATOM 761 O O . VAL A 1 99 ? 6.611 8.566 3.495 1.00 88.69 99 VAL A O 1
ATOM 764 N N . THR A 1 100 ? 6.534 9.878 1.663 1.00 86.81 100 THR A N 1
ATOM 765 C CA . THR A 1 100 ? 6.639 8.789 0.687 1.00 86.81 100 THR A CA 1
ATOM 766 C C . THR A 1 100 ? 7.575 9.160 -0.455 1.00 86.81 100 THR A C 1
ATOM 768 O O . THR A 1 100 ? 7.608 10.301 -0.911 1.00 86.81 100 THR A O 1
ATOM 771 N N . GLU A 1 101 ? 8.318 8.168 -0.929 1.00 87.69 101 GLU A N 1
ATOM 772 C CA . GLU A 1 101 ? 9.090 8.174 -2.171 1.00 87.69 101 GLU A CA 1
ATOM 773 C C . GLU A 1 101 ? 8.226 7.986 -3.438 1.00 87.69 101 GLU A C 1
ATOM 775 O O . GLU A 1 101 ? 8.763 7.740 -4.517 1.00 87.69 101 GLU A O 1
ATOM 780 N N . ARG A 1 102 ? 6.896 8.040 -3.293 1.00 90.31 102 ARG A N 1
ATOM 781 C CA . ARG A 1 102 ? 5.875 7.830 -4.332 1.00 90.31 102 ARG A CA 1
ATOM 782 C C . ARG A 1 102 ? 4.925 9.038 -4.446 1.00 90.31 102 ARG A C 1
ATOM 784 O O . ARG A 1 102 ? 3.718 8.884 -4.236 1.00 90.31 102 ARG A O 1
ATOM 791 N N . PRO A 1 103 ? 5.435 10.265 -4.686 1.00 90.69 103 PRO A N 1
ATOM 792 C CA . PRO A 1 103 ? 4.598 11.468 -4.735 1.00 90.69 103 PRO A CA 1
ATOM 793 C C . PRO A 1 103 ? 3.542 11.407 -5.846 1.00 90.69 103 PRO A C 1
ATOM 795 O O . PRO A 1 103 ? 2.440 11.917 -5.665 1.00 90.69 103 PRO A O 1
ATOM 798 N N . GLU A 1 104 ? 3.824 10.708 -6.945 1.00 91.44 104 GLU A N 1
ATOM 799 C CA . GLU A 1 104 ? 2.943 10.604 -8.110 1.00 91.44 104 GLU A CA 1
ATOM 800 C C . GLU A 1 104 ? 1.615 9.919 -7.758 1.00 91.44 104 GLU A C 1
ATOM 802 O O . GLU A 1 104 ? 0.559 10.337 -8.224 1.00 91.44 104 GLU A O 1
ATOM 807 N N . ALA A 1 105 ? 1.636 8.905 -6.884 1.00 89.50 105 ALA A N 1
ATOM 808 C CA . ALA A 1 105 ? 0.422 8.239 -6.407 1.00 89.50 105 ALA A CA 1
ATOM 809 C C . ALA A 1 105 ? -0.450 9.149 -5.532 1.00 89.50 105 ALA A C 1
ATOM 811 O O . ALA A 1 105 ? -1.680 9.040 -5.534 1.00 89.50 105 ALA A O 1
ATOM 812 N N . VAL A 1 106 ? 0.187 10.045 -4.773 1.00 91.62 106 VAL A N 1
ATOM 813 C CA . VAL A 1 106 ? -0.509 11.036 -3.945 1.00 91.62 106 VAL A CA 1
ATOM 814 C C . VAL A 1 106 ? -1.129 12.117 -4.824 1.00 91.62 106 VAL A C 1
ATOM 816 O O . VAL A 1 106 ? -2.296 12.461 -4.649 1.00 91.62 106 VAL A O 1
ATOM 819 N N . GLU A 1 107 ? -0.380 12.608 -5.809 1.00 90.12 107 GLU A N 1
ATOM 820 C CA . GLU A 1 107 ? -0.843 13.599 -6.784 1.00 90.12 107 GLU A CA 1
ATOM 821 C C . GLU A 1 107 ? -1.988 13.066 -7.656 1.00 90.12 107 GLU A C 1
ATOM 823 O O . GLU A 1 107 ? -2.964 13.778 -7.896 1.00 90.12 107 GLU A O 1
ATOM 828 N N . ALA A 1 108 ? -1.921 11.794 -8.058 1.00 88.06 108 ALA A N 1
ATOM 829 C CA . ALA A 1 108 ? -2.987 11.107 -8.786 1.00 88.06 108 ALA A CA 1
ATOM 830 C C . ALA A 1 108 ? -4.237 10.832 -7.925 1.00 88.06 108 ALA A C 1
ATOM 832 O O . ALA A 1 108 ? -5.284 10.455 -8.452 1.00 88.06 108 ALA A O 1
ATOM 833 N N . GLY A 1 109 ? -4.156 11.022 -6.602 1.00 88.81 109 GLY A N 1
ATOM 834 C CA . GLY A 1 109 ? -5.273 10.803 -5.684 1.00 88.81 109 GLY A CA 1
ATOM 835 C C . GLY A 1 109 ? -5.649 9.331 -5.504 1.00 88.81 109 GLY A C 1
ATOM 836 O O . GLY A 1 109 ? -6.787 9.040 -5.145 1.00 88.81 109 GLY A O 1
ATOM 837 N N . VAL A 1 110 ? -4.714 8.412 -5.759 1.00 87.38 110 VAL A N 1
ATOM 838 C CA . VAL A 1 110 ? -4.879 6.966 -5.514 1.00 87.38 110 VAL A CA 1
ATOM 839 C C . VAL A 1 110 ? -4.237 6.530 -4.190 1.00 87.38 110 VAL A C 1
ATOM 841 O O . VAL A 1 110 ? -4.618 5.502 -3.626 1.00 87.38 110 VAL A O 1
ATOM 844 N N . SER A 1 111 ? -3.335 7.358 -3.647 1.00 91.44 111 SER A N 1
ATOM 845 C CA . SER A 1 111 ? -2.674 7.167 -2.352 1.00 91.44 111 SER A CA 1
ATOM 846 C C . SER A 1 111 ? -2.806 8.393 -1.442 1.00 91.44 111 SER A C 1
ATOM 848 O O . SER A 1 111 ? -2.776 9.532 -1.902 1.00 91.44 111 SER A O 1
ATOM 850 N N . TYR A 1 112 ? -2.889 8.183 -0.125 1.00 93.25 112 TYR A N 1
ATOM 851 C CA . TYR A 1 112 ? -3.026 9.254 0.869 1.00 93.25 112 TYR A CA 1
ATOM 852 C C . TYR A 1 112 ? -2.114 9.032 2.077 1.00 93.25 112 TYR A C 1
ATOM 854 O O . TYR A 1 112 ? -2.215 8.015 2.758 1.00 93.25 112 TYR A O 1
ATOM 862 N N . LEU A 1 113 ? -1.265 10.010 2.402 1.00 93.88 113 LEU A N 1
ATOM 863 C CA . LEU A 1 113 ? -0.432 9.982 3.609 1.00 93.88 113 LEU A CA 1
ATOM 864 C C . LEU A 1 113 ? -1.287 10.222 4.861 1.00 93.88 113 LEU A C 1
ATOM 866 O O . LEU A 1 113 ? -1.750 11.338 5.124 1.00 93.88 113 LEU A O 1
ATOM 870 N N . VAL A 1 114 ? -1.468 9.174 5.660 1.00 90.50 114 VAL A N 1
ATOM 871 C CA . VAL A 1 114 ? -2.172 9.237 6.952 1.00 90.50 114 VAL A CA 1
ATOM 872 C C . VAL A 1 114 ? -1.209 9.252 8.142 1.00 90.50 114 VAL A C 1
ATOM 874 O O . VAL A 1 114 ? -1.606 9.661 9.237 1.00 90.50 114 VAL A O 1
ATOM 877 N N . GLY A 1 115 ? 0.060 8.889 7.919 1.00 88.81 115 GLY A N 1
ATOM 878 C CA . GLY A 1 115 ? 1.077 8.792 8.964 1.00 88.81 115 GLY A CA 1
ATOM 879 C C . GLY A 1 115 ? 0.732 7.721 9.997 1.00 88.81 115 GLY A C 1
ATOM 880 O O . GLY A 1 115 ? -0.014 6.783 9.723 1.00 88.81 115 GLY A O 1
ATOM 881 N N . THR A 1 116 ? 1.251 7.877 11.211 1.00 82.12 116 THR A N 1
ATOM 882 C CA . THR A 1 116 ? 1.032 6.929 12.322 1.00 82.12 116 THR A CA 1
ATOM 883 C C . THR A 1 116 ? 0.017 7.430 13.353 1.00 82.12 116 THR A C 1
ATOM 885 O O . THR A 1 116 ? -0.218 6.784 14.374 1.00 82.12 116 THR A O 1
ATOM 888 N N . ASN A 1 117 ? -0.621 8.581 13.102 1.00 83.25 117 ASN A N 1
ATOM 889 C CA . ASN A 1 117 ? -1.617 9.145 14.007 1.00 83.25 117 ASN A CA 1
ATOM 890 C C . ASN A 1 117 ? -2.952 8.378 13.893 1.00 83.25 117 ASN A C 1
ATOM 892 O O . ASN A 1 117 ? -3.599 8.445 12.844 1.00 83.25 117 ASN A O 1
ATOM 896 N N . PRO A 1 118 ? -3.448 7.743 14.971 1.00 77.50 118 PRO A N 1
ATOM 897 C CA . PRO A 1 118 ? -4.659 6.924 14.915 1.00 77.50 118 PRO A CA 1
ATOM 898 C C . PRO A 1 118 ? -5.905 7.673 14.435 1.00 77.50 118 PRO A C 1
ATOM 900 O O . PRO A 1 118 ? -6.723 7.111 13.715 1.00 77.50 118 PRO A O 1
ATOM 903 N N . ASN A 1 119 ? -6.063 8.947 14.805 1.00 82.00 119 ASN A N 1
ATOM 904 C CA . ASN A 1 119 ? -7.227 9.726 14.384 1.00 82.00 119 ASN A CA 1
ATOM 905 C C . ASN A 1 119 ? -7.179 10.025 12.881 1.00 82.00 119 ASN A C 1
ATOM 907 O O . ASN A 1 119 ? -8.215 9.973 12.222 1.00 82.00 119 ASN A O 1
ATOM 911 N N . ARG A 1 120 ? -5.984 10.286 12.332 1.00 84.06 120 ARG A N 1
ATOM 912 C CA . ARG A 1 120 ? -5.802 10.472 10.885 1.00 84.06 120 ARG A CA 1
ATOM 913 C C . ARG A 1 120 ? -6.050 9.179 10.123 1.00 84.06 120 ARG A C 1
ATOM 915 O O . ARG A 1 120 ? -6.741 9.217 9.113 1.00 84.06 120 ARG A O 1
ATOM 922 N N . ILE A 1 121 ? -5.550 8.054 10.633 1.00 82.81 121 ILE A N 1
ATOM 923 C CA . ILE A 1 121 ? -5.783 6.731 10.047 1.00 82.81 121 ILE A CA 1
ATOM 924 C C . ILE A 1 121 ? -7.286 6.430 10.004 1.00 82.81 121 ILE A C 1
ATOM 926 O O . ILE A 1 121 ? -7.822 6.150 8.938 1.00 82.81 121 ILE A O 1
ATOM 930 N N . VAL A 1 122 ? -7.988 6.552 11.136 1.00 81.12 122 VAL A N 1
ATOM 931 C CA . VAL A 1 122 ? -9.434 6.282 11.208 1.00 81.12 122 VAL A CA 1
ATOM 932 C C . VAL A 1 122 ? -10.224 7.216 10.293 1.00 81.12 122 VAL A C 1
ATOM 934 O O . VAL A 1 122 ? -11.096 6.746 9.568 1.00 81.12 122 VAL A O 1
ATOM 937 N N . SER A 1 123 ? -9.914 8.517 10.287 1.00 82.88 123 SER A N 1
ATOM 938 C CA . SER A 1 123 ? -10.567 9.466 9.377 1.00 82.88 123 SER A CA 1
ATOM 939 C C . SER A 1 123 ? -10.327 9.091 7.917 1.00 82.88 123 SER A C 1
ATOM 941 O O . SER A 1 123 ? -11.282 9.028 7.154 1.00 82.88 123 SER A O 1
ATOM 943 N N . GLY A 1 124 ? -9.082 8.773 7.548 1.00 86.81 124 GLY A N 1
ATOM 944 C CA . GLY A 1 124 ? -8.721 8.374 6.189 1.00 86.81 124 GLY A CA 1
ATOM 945 C C . GLY A 1 124 ? -9.451 7.113 5.731 1.00 86.81 124 GLY A C 1
ATOM 946 O O . GLY A 1 124 ? -9.933 7.064 4.605 1.00 86.81 124 GLY A O 1
ATOM 947 N N . VAL A 1 125 ? -9.606 6.119 6.614 1.00 83.69 125 VAL A N 1
ATOM 948 C CA . VAL A 1 125 ? -10.384 4.904 6.319 1.00 83.69 125 VAL A CA 1
ATOM 949 C C . VAL A 1 125 ? -11.851 5.236 6.086 1.00 83.69 125 VAL A C 1
ATOM 951 O O . VAL A 1 125 ? -12.422 4.801 5.091 1.00 83.69 125 VAL A O 1
ATOM 954 N N . LEU A 1 126 ? -12.469 6.015 6.977 1.00 83.69 126 LEU A N 1
ATOM 955 C CA . LEU A 1 126 ? -13.871 6.409 6.824 1.00 83.69 126 LEU A CA 1
ATOM 956 C C . LEU A 1 126 ? -14.090 7.202 5.531 1.00 83.69 126 LEU A C 1
ATOM 958 O O . LEU A 1 126 ? -15.042 6.934 4.803 1.00 83.69 126 LEU A O 1
ATOM 962 N N . ASP A 1 127 ? -13.184 8.127 5.221 1.00 85.56 127 ASP A N 1
ATOM 963 C CA . ASP A 1 127 ? -13.215 8.909 3.989 1.00 85.56 127 ASP A CA 1
ATOM 964 C C . ASP A 1 127 ? -13.107 8.026 2.742 1.00 85.56 127 ASP A C 1
ATOM 966 O O . ASP A 1 127 ? -13.909 8.189 1.821 1.00 85.56 127 ASP A O 1
ATOM 970 N N . ALA A 1 128 ? -12.170 7.075 2.724 1.00 84.38 128 ALA A N 1
ATOM 971 C CA . ALA A 1 128 ? -11.970 6.147 1.612 1.00 84.38 128 ALA A CA 1
ATOM 972 C C . ALA A 1 128 ? -13.161 5.192 1.415 1.00 84.38 128 ALA A C 1
ATOM 974 O O . ALA A 1 128 ? -13.520 4.880 0.282 1.00 84.38 128 ALA A O 1
ATOM 975 N N . LEU A 1 129 ? -13.823 4.772 2.500 1.00 81.62 129 LEU A N 1
ATOM 976 C CA . LEU A 1 129 ? -15.034 3.946 2.430 1.00 81.62 129 LEU A CA 1
ATOM 977 C C . LEU A 1 129 ? -16.246 4.714 1.881 1.00 81.62 129 LEU A C 1
ATOM 979 O O . LEU A 1 129 ? -17.099 4.122 1.224 1.00 81.62 129 LEU A O 1
ATOM 983 N N . ILE A 1 130 ? -16.342 6.020 2.152 1.00 83.56 130 ILE A N 1
ATOM 984 C CA . ILE A 1 130 ? -17.425 6.880 1.642 1.00 83.56 130 ILE A CA 1
ATOM 985 C C . ILE A 1 130 ? -17.148 7.309 0.195 1.00 83.56 130 ILE A C 1
ATOM 987 O O . ILE A 1 130 ? -18.076 7.478 -0.597 1.00 83.56 130 ILE A O 1
ATOM 991 N N . ARG A 1 131 ? -15.873 7.507 -0.148 1.00 81.00 131 ARG A N 1
ATOM 992 C CA . ARG A 1 131 ? -15.403 7.976 -1.454 1.00 81.00 131 ARG A CA 1
ATOM 993 C C . ARG A 1 131 ? -14.428 6.953 -2.041 1.00 81.00 131 ARG A C 1
ATOM 995 O O . ARG A 1 131 ? -13.221 7.201 -2.018 1.00 81.00 131 ARG A O 1
ATOM 1002 N N . PRO A 1 132 ? -14.931 5.816 -2.557 1.00 70.31 132 PRO A N 1
ATOM 1003 C CA . PRO A 1 132 ? -14.076 4.857 -3.238 1.00 70.31 132 PRO A CA 1
ATOM 1004 C C . PRO A 1 132 ? -13.376 5.533 -4.427 1.00 70.31 132 PRO A C 1
ATOM 1006 O O . PRO A 1 132 ? -13.897 6.515 -4.978 1.00 70.31 132 PRO A O 1
ATOM 1009 N N . PRO A 1 133 ? -12.197 5.033 -4.823 1.00 68.00 133 PRO A N 1
ATOM 1010 C CA . PRO A 1 133 ? -11.445 5.627 -5.914 1.00 68.00 133 PRO A CA 1
ATOM 1011 C C . PRO A 1 133 ? -12.287 5.581 -7.191 1.00 68.00 133 PRO A C 1
ATOM 1013 O O . PRO A 1 133 ? -13.101 4.676 -7.406 1.00 68.00 133 PRO A O 1
ATOM 1016 N N . ARG A 1 134 ? -12.121 6.594 -8.046 1.00 64.69 134 ARG A N 1
ATOM 1017 C CA . ARG A 1 134 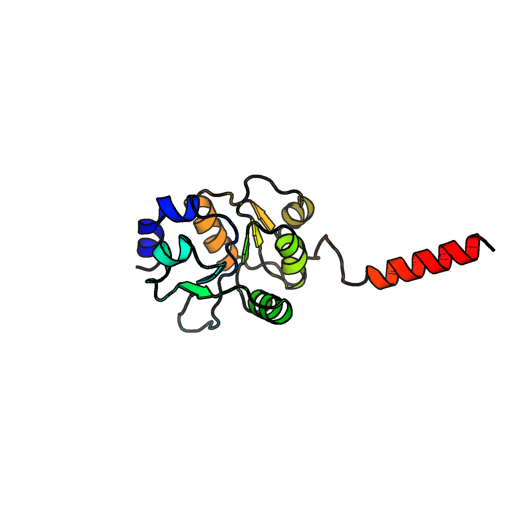? -12.815 6.625 -9.335 1.00 64.69 134 ARG A CA 1
ATOM 1018 C C . ARG A 1 134 ? -12.365 5.420 -10.158 1.00 64.69 134 ARG A C 1
ATOM 1020 O O . ARG A 1 134 ? -11.169 5.200 -10.327 1.00 64.69 134 ARG A O 1
ATOM 1027 N N . SER A 1 135 ? -13.324 4.662 -10.685 1.00 57.16 135 SER A N 1
ATOM 1028 C CA . SER A 1 135 ? -13.053 3.591 -11.645 1.00 57.16 135 SER A CA 1
ATOM 1029 C C . SER A 1 135 ? -12.234 4.147 -12.814 1.00 57.16 135 SER A C 1
ATOM 1031 O O . SER A 1 135 ? -12.690 5.087 -13.469 1.00 57.16 135 SER A O 1
ATOM 1033 N N . GLY A 1 136 ? -11.052 3.582 -13.063 1.00 56.44 136 GLY A N 1
ATOM 1034 C CA . GLY A 1 136 ? -10.153 4.039 -14.127 1.00 56.44 136 GLY A CA 1
ATOM 1035 C C . GLY A 1 136 ? -9.237 5.204 -13.746 1.00 56.44 136 GLY A C 1
ATOM 1036 O O . GLY A 1 136 ? -8.787 5.915 -14.636 1.00 56.44 136 GLY A O 1
ATOM 1037 N N . ALA A 1 137 ? -8.974 5.440 -12.455 1.00 62.81 137 ALA A N 1
ATOM 1038 C CA . ALA A 1 137 ? -7.818 6.246 -12.072 1.00 62.81 137 ALA A CA 1
ATOM 1039 C C . ALA A 1 137 ? -6.547 5.555 -12.593 1.00 62.81 137 ALA A C 1
ATOM 1041 O O . ALA A 1 137 ? -6.258 4.423 -12.204 1.00 62.81 137 ALA A O 1
ATOM 1042 N N . ASP A 1 138 ? -5.840 6.216 -13.508 1.00 77.12 138 ASP A N 1
ATOM 1043 C CA . ASP A 1 138 ? -4.621 5.674 -14.098 1.00 77.12 138 ASP A CA 1
ATOM 1044 C C . ASP A 1 138 ? -3.567 5.473 -13.008 1.00 77.12 138 ASP A C 1
ATOM 1046 O O . ASP A 1 138 ? -3.290 6.376 -12.213 1.00 77.12 138 ASP A O 1
ATOM 1050 N N . ASN A 1 139 ? -2.968 4.283 -12.970 1.00 88.50 139 ASN A N 1
ATOM 1051 C CA . ASN A 1 139 ? -1.827 4.044 -12.106 1.00 88.50 139 ASN A CA 1
ATOM 1052 C C . ASN A 1 139 ? -0.616 4.813 -12.668 1.00 88.50 139 ASN A C 1
ATOM 1054 O O . ASN A 1 139 ? -0.155 4.482 -13.766 1.00 88.50 139 ASN A O 1
ATOM 1058 N N . PRO A 1 140 ? -0.058 5.800 -11.939 1.00 90.75 140 PRO A N 1
ATOM 1059 C CA . PRO A 1 140 ? 1.064 6.591 -12.442 1.00 90.75 140 PRO A CA 1
ATOM 1060 C C . PRO A 1 140 ? 2.331 5.758 -12.689 1.00 90.75 140 PRO A C 1
ATOM 1062 O O . PRO A 1 140 ? 3.217 6.204 -13.415 1.00 90.75 140 PRO A O 1
ATOM 1065 N N . TYR A 1 141 ? 2.419 4.546 -12.131 1.00 90.94 141 TYR A N 1
ATOM 1066 C CA . TYR A 1 141 ? 3.567 3.651 -12.303 1.00 90.94 141 TYR A CA 1
ATOM 1067 C C . TYR A 1 141 ? 3.505 2.794 -13.566 1.00 90.94 141 TYR A C 1
ATOM 1069 O O . TYR A 1 141 ? 4.506 2.186 -13.949 1.00 90.94 141 TYR A O 1
ATOM 1077 N N . GLY A 1 142 ? 2.364 2.774 -14.255 1.00 89.81 142 GLY A N 1
ATOM 1078 C CA . GLY A 1 142 ? 2.277 2.201 -15.586 1.00 89.81 142 GLY A CA 1
ATOM 1079 C C . GLY A 1 142 ? 0.968 1.497 -15.893 1.00 89.81 142 GLY A C 1
ATOM 1080 O O . GLY A 1 142 ? 0.058 1.372 -15.084 1.00 89.81 142 GLY A O 1
ATOM 1081 N N . ASP A 1 143 ? 0.924 0.991 -17.118 1.00 89.38 143 ASP A N 1
ATOM 1082 C CA . ASP A 1 143 ? -0.234 0.375 -17.766 1.00 89.38 143 ASP A CA 1
ATOM 1083 C C . ASP A 1 143 ? -0.015 -1.121 -18.063 1.00 89.38 143 ASP A C 1
ATOM 1085 O O . ASP A 1 143 ? -0.678 -1.713 -18.916 1.00 89.38 143 ASP A O 1
ATOM 1089 N N . GLY A 1 144 ? 0.990 -1.726 -17.424 1.00 88.62 144 GLY A N 1
ATOM 1090 C CA . GLY A 1 144 ? 1.368 -3.123 -17.639 1.00 88.62 144 GLY A CA 1
ATOM 1091 C C . GLY A 1 144 ? 2.126 -3.403 -18.944 1.00 88.62 144 GLY A C 1
ATOM 1092 O O . GLY A 1 144 ? 2.407 -4.561 -19.239 1.00 88.62 144 GLY A O 1
ATOM 1093 N N . GLN A 1 145 ? 2.506 -2.386 -19.731 1.00 93.25 145 GLN A N 1
ATOM 1094 C CA . GLN A 1 145 ? 3.221 -2.578 -21.007 1.00 93.25 145 GLN A CA 1
ATOM 1095 C C . GLN A 1 145 ? 4.742 -2.350 -20.914 1.00 93.25 145 GLN A C 1
ATOM 1097 O O . GLN A 1 145 ? 5.431 -2.349 -21.938 1.00 93.25 145 GLN A O 1
ATOM 1102 N N . ALA A 1 146 ? 5.294 -2.163 -19.710 1.00 93.50 146 ALA A N 1
ATOM 1103 C CA . ALA A 1 146 ? 6.706 -1.825 -19.505 1.00 93.50 146 ALA A CA 1
ATOM 1104 C C . ALA A 1 146 ? 7.663 -2.834 -20.165 1.00 93.50 146 ALA A C 1
ATOM 1106 O O . ALA A 1 146 ? 8.510 -2.439 -20.965 1.00 93.50 146 ALA A O 1
ATOM 1107 N N . SER A 1 147 ? 7.484 -4.137 -19.917 1.00 95.56 147 SER A N 1
ATOM 1108 C CA . SER A 1 147 ? 8.345 -5.182 -20.488 1.00 95.56 147 SER A CA 1
ATOM 1109 C C . SER A 1 147 ? 8.344 -5.160 -22.017 1.00 95.56 147 SER A C 1
ATOM 1111 O O . SER A 1 147 ? 9.401 -5.252 -22.636 1.00 95.56 147 SER A O 1
ATOM 1113 N N . ARG A 1 148 ? 7.171 -4.967 -22.636 1.00 97.00 148 ARG A N 1
ATOM 1114 C CA . ARG A 1 148 ? 7.039 -4.880 -24.095 1.00 97.00 148 ARG A CA 1
ATOM 1115 C C . ARG A 1 148 ? 7.787 -3.670 -24.657 1.00 97.00 148 ARG A C 1
ATOM 1117 O O . ARG A 1 148 ? 8.497 -3.812 -25.648 1.00 97.00 148 ARG A O 1
ATOM 1124 N N . ARG A 1 149 ? 7.660 -2.501 -24.017 1.00 97.50 149 ARG A N 1
ATOM 1125 C CA . ARG A 1 149 ? 8.370 -1.274 -24.423 1.00 97.50 149 ARG A CA 1
ATOM 1126 C C . ARG A 1 149 ? 9.882 -1.403 -24.270 1.00 97.50 149 ARG A C 1
ATOM 1128 O O . ARG A 1 149 ? 10.608 -0.970 -25.155 1.00 97.50 149 ARG A O 1
ATOM 1135 N N . ILE A 1 150 ? 10.348 -2.018 -23.183 1.00 97.62 150 ILE A N 1
ATOM 1136 C CA . ILE A 1 150 ? 11.780 -2.236 -22.937 1.00 97.62 150 ILE A CA 1
ATOM 1137 C C . ILE A 1 150 ? 12.368 -3.154 -24.009 1.00 97.62 150 ILE A C 1
ATOM 1139 O O . ILE A 1 150 ? 13.376 -2.808 -24.615 1.00 97.62 150 ILE A O 1
ATOM 1143 N N . VAL A 1 151 ? 11.724 -4.295 -24.282 1.00 98.00 151 VAL A N 1
ATOM 1144 C CA . VAL A 1 151 ? 12.183 -5.223 -25.328 1.00 98.00 151 VAL A CA 1
ATOM 1145 C C . VAL A 1 151 ? 12.230 -4.528 -26.686 1.00 98.00 151 VAL A C 1
ATOM 1147 O O . VAL A 1 151 ? 13.231 -4.652 -27.386 1.00 98.00 151 VAL A O 1
ATOM 1150 N N . GLN A 1 152 ? 11.196 -3.754 -27.034 1.00 97.94 152 GLN A N 1
ATOM 1151 C CA . GLN A 1 152 ? 11.187 -2.994 -28.283 1.00 97.94 152 GLN A CA 1
ATOM 1152 C C . GLN A 1 152 ? 12.348 -1.993 -28.348 1.00 97.94 152 GLN A C 1
ATOM 1154 O O . GLN A 1 152 ? 13.089 -1.991 -29.324 1.00 97.94 152 GLN A O 1
ATOM 1159 N N . GLY A 1 153 ? 12.569 -1.211 -27.287 1.00 97.75 153 GLY A N 1
ATOM 1160 C CA . GLY A 1 153 ? 13.661 -0.237 -27.244 1.00 97.75 153 GLY A CA 1
ATOM 1161 C C . GLY A 1 153 ? 15.051 -0.870 -27.374 1.00 97.75 153 GLY A C 1
ATOM 1162 O O . GLY A 1 153 ? 15.933 -0.285 -27.996 1.00 97.75 153 GLY A O 1
ATOM 1163 N N . LEU A 1 154 ? 15.250 -2.078 -26.835 1.00 97.50 154 LEU A N 1
ATOM 1164 C CA . LEU A 1 154 ? 16.507 -2.820 -26.989 1.00 97.50 154 LEU A CA 1
ATOM 1165 C C . LEU A 1 154 ? 16.723 -3.320 -28.424 1.00 97.50 154 LEU A C 1
ATOM 1167 O O . LEU A 1 154 ? 17.850 -3.266 -28.915 1.00 97.50 154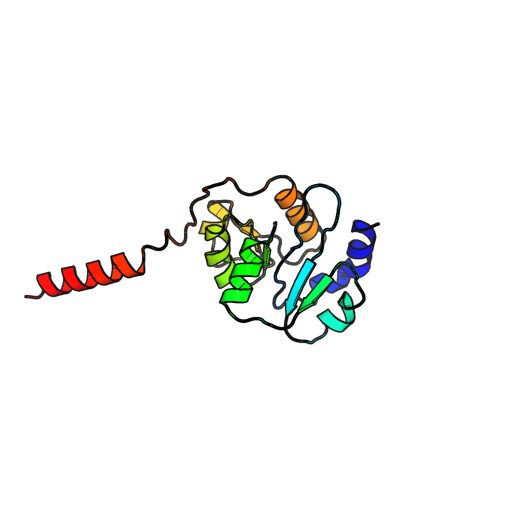 LEU A O 1
ATOM 1171 N N . LEU A 1 155 ? 15.667 -3.799 -29.091 1.00 97.06 155 LEU A N 1
ATOM 1172 C CA . LEU A 1 155 ? 15.737 -4.224 -30.493 1.00 97.06 155 LEU A CA 1
ATOM 1173 C C . LEU A 1 155 ? 16.043 -3.037 -31.409 1.00 97.06 155 LEU A C 1
ATOM 1175 O O . LEU A 1 155 ? 16.976 -3.113 -32.205 1.00 97.06 155 LEU A O 1
ATOM 1179 N N . ASP A 1 156 ? 15.334 -1.923 -31.219 1.00 96.56 156 ASP A N 1
ATOM 1180 C CA . ASP A 1 156 ? 15.550 -0.703 -31.994 1.00 96.56 156 ASP A CA 1
ATOM 1181 C C . ASP A 1 156 ? 16.993 -0.206 -31.821 1.00 96.56 156 ASP A C 1
ATOM 1183 O O . ASP A 1 156 ? 17.674 0.087 -32.801 1.00 96.56 156 ASP A O 1
ATOM 1187 N N . ALA A 1 157 ? 17.507 -0.168 -30.586 1.00 95.06 157 ALA A N 1
ATOM 1188 C CA . ALA A 1 157 ? 18.886 0.240 -30.318 1.00 95.06 157 ALA A CA 1
ATOM 1189 C C . ALA A 1 157 ? 19.922 -0.687 -30.978 1.00 95.06 157 ALA A C 1
ATOM 1191 O O . ALA A 1 157 ? 20.947 -0.211 -31.465 1.00 95.06 157 ALA A O 1
ATOM 1192 N N . ALA A 1 158 ? 19.664 -1.997 -31.019 1.00 92.75 158 ALA A N 1
ATOM 1193 C CA . ALA A 1 158 ? 20.553 -2.957 -31.666 1.00 92.75 158 ALA A CA 1
ATOM 1194 C C . ALA A 1 158 ? 20.603 -2.773 -33.191 1.00 92.75 158 ALA A C 1
ATOM 1196 O O . ALA A 1 158 ? 21.671 -2.933 -33.783 1.00 92.75 158 ALA A O 1
ATOM 1197 N N . ASP A 1 159 ? 19.486 -2.403 -33.818 1.00 90.31 159 ASP A N 1
ATOM 1198 C CA . ASP A 1 159 ? 19.433 -2.139 -35.258 1.00 90.31 159 ASP A CA 1
ATOM 1199 C C . ASP A 1 159 ? 20.146 -0.834 -35.646 1.00 90.31 159 ASP A C 1
ATOM 1201 O O . ASP A 1 159 ? 20.719 -0.761 -36.727 1.00 90.31 159 ASP A O 1
ATOM 1205 N N . HIS A 1 160 ? 20.207 0.163 -34.754 1.00 85.56 160 HIS A N 1
ATOM 1206 C CA . HIS A 1 160 ? 20.968 1.405 -34.981 1.00 85.56 160 HIS A CA 1
ATOM 1207 C C . HIS A 1 160 ? 22.491 1.244 -34.813 1.00 85.56 160 HIS A C 1
ATOM 1209 O O . HIS A 1 160 ? 23.246 2.149 -35.169 1.00 85.56 160 HIS A O 1
ATOM 1215 N N . LEU A 1 161 ? 22.951 0.127 -34.240 1.00 81.38 161 LEU A N 1
ATOM 1216 C CA . LEU A 1 161 ? 24.373 -0.193 -34.063 1.00 81.38 161 LEU A CA 1
ATOM 1217 C C . LEU A 1 161 ? 24.941 -1.074 -35.192 1.00 81.38 161 LEU A C 1
ATOM 1219 O O . LEU A 1 161 ? 26.123 -1.422 -35.145 1.00 81.38 161 LEU A O 1
ATOM 1223 N N . ARG A 1 162 ? 24.112 -1.458 -36.167 1.00 64.50 162 ARG A N 1
ATOM 1224 C CA . ARG A 1 162 ? 24.483 -2.242 -37.354 1.00 64.50 162 ARG A CA 1
ATOM 1225 C C . ARG A 1 162 ? 24.651 -1.346 -38.573 1.00 64.50 162 ARG A C 1
ATOM 1227 O O . ARG A 1 162 ? 25.530 -1.687 -39.394 1.00 64.50 162 ARG A O 1
#

Secondary structure (DSSP, 8-state):
-HHHHHHTTHHHHTT--S----B----TTT----EEEE--SSHHHHHHTT-TTEEEEPPPPHHHHHHHHHH-SEEEE--HHHHHHGGGGT-EEEE-SSS-S-HHHHHTTSEEE-TT-HHHHHHHHHHHHHSPPPTTPPPTT--S-HHHHHHHHHHHHHHTT-